Protein AF-A0A7W0YH89-F1 (afdb_monomer_lite)

Sequence (85 aa):
GRPHIVALSYFSLGDDATEASRAYLKDYYGFTGEFAETIADGAPRTPEAIREAVRKFEDIGADELVFDPTVAELTQVDRLAEAVS

Radius of gyration: 13.51 Å; chains: 1; bounding box: 31×32×32 Å

pLDDT: mean 97.32, std 2.03, range [85.31, 98.75]

Structure (mmCIF, N/CA/C/O backbone):
data_AF-A0A7W0YH89-F1
#
_entry.id   AF-A0A7W0YH89-F1
#
loop_
_atom_site.group_PDB
_atom_site.id
_atom_site.type_symbol
_atom_site.label_atom_id
_atom_site.label_alt_id
_atom_site.label_comp_id
_atom_site.label_asym_id
_atom_site.label_entity_id
_atom_site.label_seq_id
_atom_site.pdbx_PDB_ins_code
_atom_site.Cartn_x
_atom_site.Cartn_y
_atom_site.Cartn_z
_atom_site.occupancy
_atom_site.B_iso_or_equiv
_atom_site.auth_seq_id
_atom_site.auth_comp_id
_atom_site.auth_asym_id
_atom_site.auth_atom_id
_atom_site.pdbx_PDB_model_num
ATOM 1 N N . GLY A 1 1 ? -22.623 7.113 20.296 1.00 85.31 1 GLY A N 1
ATOM 2 C CA . GLY A 1 1 ? -21.971 6.257 19.289 1.00 85.31 1 GLY A CA 1
ATOM 3 C C . GLY A 1 1 ? -20.475 6.418 19.420 1.00 85.31 1 GLY A C 1
ATOM 4 O O . GLY A 1 1 ? -20.048 7.501 19.800 1.00 85.31 1 GLY A O 1
ATOM 5 N N . ARG A 1 2 ? -19.700 5.363 19.168 1.00 90.81 2 ARG A N 1
ATOM 6 C CA . ARG A 1 2 ? -18.245 5.469 18.992 1.00 90.81 2 ARG A CA 1
ATOM 7 C C . ARG A 1 2 ? -17.978 5.675 17.490 1.00 90.81 2 ARG A C 1
ATOM 9 O O . ARG A 1 2 ? -18.671 5.018 16.714 1.00 90.81 2 ARG A O 1
ATOM 16 N N . PRO A 1 3 ? -17.088 6.596 17.074 1.00 94.00 3 PRO A N 1
ATOM 17 C CA . PRO A 1 3 ? -16.692 6.695 15.669 1.00 94.00 3 PRO A CA 1
ATOM 18 C C . PRO A 1 3 ? -16.061 5.377 15.206 1.00 94.00 3 PRO A C 1
ATOM 20 O O . PRO A 1 3 ? -15.421 4.708 16.010 1.00 94.00 3 PRO A O 1
ATOM 23 N N . HIS A 1 4 ? -16.273 5.026 13.938 1.00 96.44 4 HIS A N 1
ATOM 24 C CA . HIS A 1 4 ? -15.629 3.892 13.282 1.00 96.44 4 HIS A CA 1
ATOM 25 C C . HIS A 1 4 ? -14.605 4.439 12.285 1.00 96.44 4 HIS A C 1
ATOM 27 O O . HIS A 1 4 ? -14.981 5.168 11.361 1.00 96.44 4 HIS A O 1
ATOM 33 N N . ILE A 1 5 ? -13.325 4.177 12.530 1.00 97.44 5 ILE A N 1
ATOM 34 C CA . ILE A 1 5 ? -12.194 4.739 11.793 1.00 97.44 5 ILE A CA 1
ATOM 35 C C . ILE A 1 5 ? -11.679 3.692 10.809 1.00 97.44 5 ILE A C 1
ATOM 37 O O . ILE A 1 5 ? -11.115 2.680 11.213 1.00 97.44 5 ILE A O 1
ATOM 41 N N . VAL A 1 6 ? -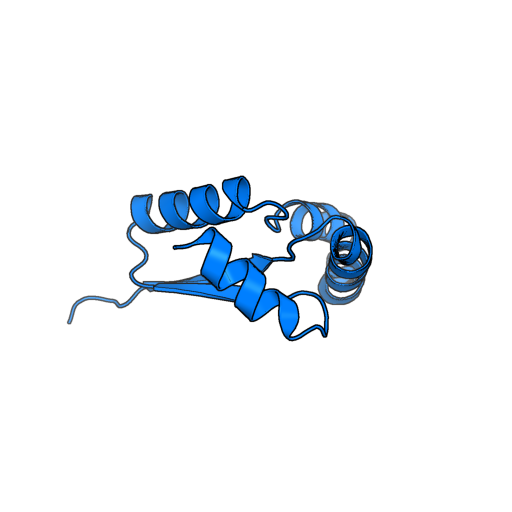11.833 3.976 9.516 1.00 98.00 6 VAL A N 1
ATOM 42 C CA . VAL A 1 6 ? -11.347 3.126 8.424 1.00 98.00 6 VAL A CA 1
ATOM 43 C C . VAL A 1 6 ? -10.188 3.827 7.724 1.00 98.00 6 VAL A C 1
ATOM 45 O O . VAL A 1 6 ? -10.299 5.000 7.355 1.00 98.00 6 VAL A O 1
ATOM 48 N N . ALA A 1 7 ? -9.083 3.113 7.537 1.00 97.94 7 ALA A N 1
ATOM 49 C CA . ALA A 1 7 ? -7.918 3.566 6.787 1.00 97.94 7 ALA A CA 1
ATOM 50 C C . ALA A 1 7 ? -7.768 2.789 5.473 1.00 97.94 7 ALA A C 1
ATOM 52 O O . ALA A 1 7 ? -8.253 1.667 5.344 1.00 97.94 7 ALA A O 1
ATOM 53 N N . LEU A 1 8 ? -7.063 3.380 4.506 1.00 98.00 8 LEU A N 1
ATOM 54 C CA . LEU A 1 8 ? -6.705 2.736 3.244 1.00 98.00 8 LEU A CA 1
ATOM 55 C C . LEU A 1 8 ? -5.195 2.818 3.025 1.00 98.00 8 LEU A C 1
ATOM 57 O O . LEU A 1 8 ? -4.587 3.870 3.237 1.00 98.00 8 LEU A O 1
ATOM 61 N N . SER A 1 9 ? -4.605 1.718 2.567 1.00 98.19 9 SER A N 1
ATOM 62 C CA . SER A 1 9 ? -3.210 1.642 2.142 1.00 98.19 9 SER A CA 1
ATOM 63 C C . SER A 1 9 ? -3.117 0.990 0.765 1.00 98.19 9 SER A C 1
ATOM 65 O O . SER A 1 9 ? -3.658 -0.090 0.539 1.00 98.19 9 SER A O 1
ATOM 67 N N . TYR A 1 10 ? -2.415 1.642 -0.159 1.00 98.50 10 TYR A N 1
ATOM 68 C CA . TYR A 1 10 ? -2.048 1.026 -1.431 1.00 98.50 10 TYR A CA 1
ATOM 69 C C . TYR A 1 10 ? -0.990 -0.046 -1.226 1.00 98.50 10 TYR A C 1
ATOM 71 O O . TYR A 1 10 ? -0.085 0.147 -0.420 1.00 98.50 10 TYR A O 1
ATOM 79 N N . PHE A 1 11 ? -1.030 -1.124 -2.002 1.00 98.75 11 PHE A N 1
ATOM 80 C CA . PHE A 1 11 ? 0.026 -2.132 -1.946 1.00 98.75 11 PHE A CA 1
ATOM 81 C C . PHE A 1 11 ? 0.284 -2.820 -3.287 1.00 98.75 11 PHE A C 1
ATOM 83 O O . PHE A 1 11 ? -0.488 -2.724 -4.245 1.00 98.75 11 PHE A O 1
ATOM 90 N N . SER A 1 12 ? 1.402 -3.526 -3.335 1.00 98.62 12 SER A N 1
ATOM 91 C CA . SER A 1 12 ? 1.644 -4.661 -4.225 1.00 98.62 12 SER A CA 1
ATOM 92 C C . SER A 1 12 ? 2.570 -5.633 -3.498 1.00 98.62 12 SER A C 1
ATOM 94 O O . SER A 1 12 ? 3.226 -5.259 -2.537 1.00 98.62 12 SER A O 1
ATOM 96 N N . LEU A 1 13 ? 2.617 -6.893 -3.895 1.00 98.44 13 LEU A N 1
ATOM 97 C CA . LEU A 1 13 ? 3.515 -7.896 -3.337 1.00 98.44 13 LEU A CA 1
ATOM 98 C C . LEU A 1 13 ? 4.191 -8.633 -4.478 1.00 98.44 13 LEU A C 1
ATOM 100 O O . LEU A 1 13 ? 3.522 -9.011 -5.441 1.00 98.44 13 LEU A O 1
ATOM 104 N N . GLY A 1 14 ? 5.491 -8.875 -4.318 1.00 96.19 14 GLY A N 1
ATOM 105 C CA . GLY A 1 14 ? 6.351 -9.525 -5.302 1.00 96.19 14 GLY A CA 1
ATOM 106 C C . GLY A 1 14 ? 7.161 -8.533 -6.139 1.00 96.19 14 GLY A C 1
ATOM 107 O O . GLY A 1 14 ? 6.688 -7.456 -6.516 1.00 96.19 14 GLY A O 1
ATOM 108 N N . ASP A 1 15 ? 8.406 -8.912 -6.432 1.00 94.69 15 ASP A N 1
ATOM 109 C CA . ASP A 1 15 ? 9.325 -8.110 -7.250 1.00 94.69 15 ASP A CA 1
ATOM 110 C C . ASP A 1 15 ? 8.785 -7.912 -8.678 1.00 94.69 15 ASP A C 1
ATOM 112 O O . ASP A 1 15 ? 9.021 -6.879 -9.301 1.00 94.69 15 ASP A O 1
ATOM 116 N N . ASP A 1 16 ? 7.996 -8.875 -9.165 1.00 96.25 16 ASP A N 1
ATOM 117 C CA . ASP A 1 16 ? 7.294 -8.850 -10.450 1.00 96.25 16 ASP A CA 1
ATOM 118 C C . ASP A 1 16 ? 6.243 -7.731 -10.549 1.00 96.25 16 ASP A C 1
ATOM 120 O O . ASP A 1 16 ? 6.030 -7.185 -11.631 1.00 96.25 16 ASP A O 1
ATOM 124 N N . ALA A 1 17 ? 5.628 -7.345 -9.428 1.00 97.25 17 ALA A N 1
ATOM 125 C CA . ALA A 1 17 ? 4.565 -6.339 -9.384 1.00 97.25 17 ALA A CA 1
ATOM 126 C C . ALA A 1 17 ? 5.061 -4.922 -9.038 1.00 97.25 17 ALA A C 1
ATOM 128 O O . ALA A 1 17 ? 4.350 -3.938 -9.267 1.00 97.25 17 ALA A O 1
ATOM 129 N N . THR A 1 18 ? 6.273 -4.795 -8.487 1.00 96.62 18 THR A N 1
ATOM 130 C CA . THR A 1 18 ? 6.763 -3.545 -7.882 1.00 96.62 18 THR A CA 1
ATOM 131 C C . THR A 1 18 ? 6.810 -2.382 -8.871 1.00 96.62 18 THR A C 1
ATOM 133 O O . THR A 1 18 ? 6.272 -1.311 -8.582 1.00 96.62 18 THR A O 1
ATOM 136 N N . GLU A 1 19 ? 7.408 -2.574 -10.046 1.00 97.75 19 GLU A N 1
ATOM 137 C CA . GLU A 1 19 ? 7.553 -1.490 -11.025 1.00 97.75 19 GLU A CA 1
ATOM 138 C C . GLU A 1 19 ? 6.203 -1.055 -11.605 1.00 97.75 19 GLU A C 1
ATOM 140 O O . GLU A 1 19 ? 5.934 0.143 -11.710 1.00 97.75 19 GLU A O 1
ATOM 145 N N . ALA A 1 20 ? 5.313 -2.008 -11.905 1.00 98.19 20 ALA A N 1
ATOM 146 C CA . ALA A 1 20 ? 3.968 -1.712 -12.398 1.00 98.19 20 ALA A CA 1
ATOM 147 C C . ALA A 1 20 ? 3.139 -0.939 -11.357 1.00 98.19 20 ALA A C 1
ATOM 149 O O . ALA A 1 20 ? 2.510 0.066 -11.686 1.00 98.19 20 ALA A O 1
ATOM 150 N N . SER A 1 21 ? 3.214 -1.351 -10.089 1.00 98.50 21 SER A N 1
ATOM 151 C CA . SER A 1 21 ? 2.599 -0.661 -8.950 1.00 98.50 21 SER A CA 1
ATOM 152 C C . SER A 1 21 ? 3.079 0.785 -8.814 1.00 98.50 21 SER A C 1
ATOM 154 O O . SER A 1 21 ? 2.277 1.710 -8.663 1.00 98.50 21 SER A O 1
ATOM 156 N N . ARG A 1 22 ? 4.400 0.999 -8.879 1.00 98.38 22 ARG A N 1
ATOM 157 C CA . ARG A 1 22 ? 4.999 2.339 -8.807 1.00 98.38 22 ARG A CA 1
ATOM 158 C C . ARG A 1 22 ? 4.545 3.207 -9.971 1.00 98.38 22 ARG A C 1
ATOM 160 O O . ARG A 1 22 ? 4.160 4.351 -9.746 1.00 98.38 22 ARG A O 1
ATOM 167 N N . ALA A 1 23 ? 4.582 2.672 -11.189 1.00 98.31 23 ALA A N 1
ATOM 168 C CA . ALA A 1 23 ? 4.150 3.386 -12.384 1.00 98.31 23 ALA A CA 1
ATOM 169 C C . ALA A 1 23 ? 2.678 3.810 -12.283 1.00 98.31 23 ALA A C 1
ATOM 171 O O . ALA A 1 23 ? 2.370 4.968 -12.550 1.00 98.31 23 ALA A O 1
ATOM 172 N N . TYR A 1 24 ? 1.801 2.916 -11.814 1.00 98.50 24 TYR A N 1
ATOM 173 C CA . 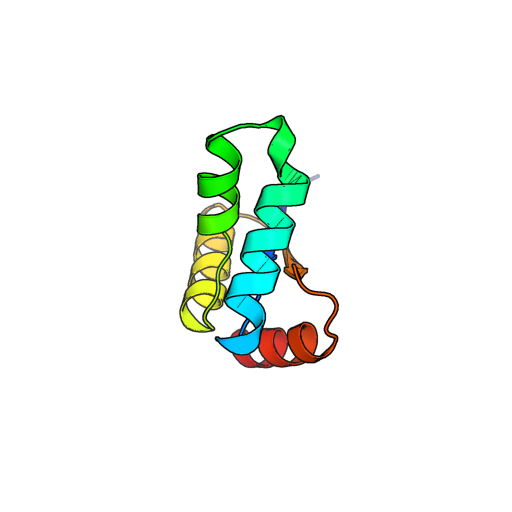TYR A 1 24 ? 0.390 3.226 -11.588 1.00 98.50 24 TYR A CA 1
ATOM 174 C C . TYR A 1 24 ? 0.199 4.382 -10.600 1.00 98.50 24 TYR A C 1
ATOM 176 O O . TYR A 1 24 ? -0.495 5.343 -10.916 1.00 98.50 24 TYR A O 1
ATOM 184 N N . LEU A 1 25 ? 0.837 4.335 -9.424 1.00 98.50 25 LEU A N 1
ATOM 185 C CA . LEU A 1 25 ? 0.679 5.395 -8.422 1.00 98.50 25 LEU A CA 1
ATOM 186 C C . LEU A 1 25 ? 1.223 6.742 -8.909 1.00 98.50 25 LEU A C 1
ATOM 188 O O . LEU A 1 25 ? 0.612 7.773 -8.638 1.00 98.50 25 LEU A O 1
ATOM 192 N N . LYS A 1 26 ? 2.336 6.741 -9.650 1.00 98.56 26 LYS A N 1
ATOM 193 C CA . LYS A 1 26 ? 2.906 7.963 -10.236 1.00 98.56 26 LYS A CA 1
ATOM 194 C C . LYS A 1 26 ? 2.012 8.568 -11.311 1.00 98.56 26 LYS A C 1
ATOM 196 O O . LYS A 1 26 ? 1.904 9.787 -11.377 1.00 98.56 26 LYS A O 1
ATOM 201 N N . ASP A 1 27 ? 1.381 7.734 -12.133 1.00 98.31 27 ASP A N 1
ATOM 202 C CA . ASP A 1 27 ? 0.421 8.180 -13.143 1.00 98.31 27 ASP A CA 1
ATOM 203 C C . ASP A 1 27 ? -0.847 8.731 -12.475 1.00 98.31 27 ASP A C 1
ATOM 205 O O . ASP A 1 27 ? -1.205 9.895 -12.664 1.00 98.31 27 ASP A O 1
ATOM 209 N N . TYR A 1 28 ? -1.453 7.942 -11.583 1.00 98.25 28 TYR A N 1
ATOM 210 C CA . TYR A 1 28 ? -2.683 8.296 -10.877 1.00 98.25 28 TYR A CA 1
ATOM 211 C C . TYR A 1 28 ? -2.541 9.576 -10.039 1.00 98.25 28 TYR A C 1
ATOM 213 O O . TYR A 1 28 ? -3.422 10.438 -10.059 1.00 98.25 28 TYR A O 1
ATOM 221 N N . TYR A 1 29 ? -1.411 9.744 -9.344 1.00 98.38 29 TYR A N 1
ATOM 222 C CA . TYR A 1 29 ? -1.110 10.941 -8.554 1.00 98.38 29 TYR A CA 1
ATOM 223 C C . TYR A 1 29 ? -0.277 11.990 -9.292 1.00 98.38 29 TYR A C 1
ATOM 225 O O . TYR A 1 29 ? 0.144 12.967 -8.668 1.00 98.38 29 TYR A O 1
ATOM 233 N N . GLY A 1 30 ? -0.067 11.863 -10.604 1.00 98.25 30 GLY A N 1
ATOM 234 C CA . GLY A 1 30 ? 0.803 12.760 -11.375 1.00 98.25 30 GLY A CA 1
ATOM 235 C C . GLY A 1 30 ? 0.421 14.243 -11.279 1.00 98.25 30 GLY A C 1
ATOM 236 O O . GLY A 1 30 ? 1.280 15.121 -11.352 1.00 98.25 30 GLY A O 1
ATOM 237 N N . PHE A 1 31 ? -0.852 14.540 -10.999 1.00 97.88 31 PHE A N 1
ATOM 238 C CA . PHE A 1 31 ? -1.344 15.898 -10.739 1.00 97.88 31 PHE A CA 1
ATOM 239 C C . PHE A 1 31 ? -0.708 16.569 -9.503 1.00 97.88 31 PHE A C 1
ATOM 241 O O . PHE A 1 31 ? -0.809 17.785 -9.350 1.00 97.88 31 PHE A O 1
ATOM 248 N N . THR A 1 32 ? -0.061 15.798 -8.625 1.00 97.88 32 THR A N 1
ATOM 249 C CA . THR A 1 32 ? 0.622 16.288 -7.415 1.00 97.88 32 THR A CA 1
ATOM 250 C C . THR A 1 32 ? 2.095 16.651 -7.646 1.00 97.88 32 THR A C 1
ATOM 252 O O . THR A 1 32 ? 2.760 17.132 -6.727 1.00 97.88 32 THR A O 1
ATOM 255 N N . GLY A 1 33 ? 2.613 16.461 -8.865 1.00 96.19 33 GLY A N 1
ATOM 256 C CA . GLY A 1 33 ? 4.011 16.733 -9.199 1.00 96.19 33 GLY A CA 1
ATOM 257 C C . GLY A 1 33 ? 4.965 15.804 -8.447 1.00 96.19 33 GLY A C 1
ATOM 258 O O . GLY A 1 33 ? 4.734 14.601 -8.370 1.00 96.19 33 GLY A O 1
ATOM 259 N N . GLU A 1 34 ? 6.032 16.358 -7.866 1.00 94.56 34 GLU A N 1
ATOM 260 C CA . GLU A 1 34 ? 7.064 15.580 -7.157 1.00 94.56 34 GLU A CA 1
ATOM 261 C C . GLU A 1 34 ? 6.511 14.759 -5.979 1.00 94.56 34 GLU A C 1
ATOM 263 O O . GLU A 1 34 ? 7.090 13.741 -5.608 1.00 94.56 34 GLU A O 1
ATOM 268 N N . PHE A 1 35 ? 5.362 15.146 -5.413 1.00 96.75 35 PHE A N 1
ATOM 269 C CA . PHE A 1 35 ? 4.747 14.412 -4.307 1.00 96.75 35 PHE A CA 1
ATOM 270 C C . PHE A 1 35 ? 4.221 13.023 -4.712 1.00 96.75 35 PHE A C 1
ATOM 272 O O . PHE A 1 35 ? 4.088 12.147 -3.856 1.00 96.75 35 PHE A O 1
ATOM 279 N N . ALA A 1 36 ? 3.997 12.781 -6.007 1.00 98.12 36 ALA A N 1
ATOM 280 C CA . ALA A 1 36 ? 3.608 11.471 -6.522 1.00 98.12 36 ALA A CA 1
ATOM 281 C C . ALA A 1 36 ? 4.666 10.394 -6.221 1.00 98.12 36 ALA A C 1
ATOM 283 O O . ALA A 1 36 ? 4.313 9.243 -5.967 1.00 98.12 36 ALA A O 1
ATOM 284 N N . GLU A 1 37 ? 5.952 10.766 -6.183 1.00 97.62 37 GLU A N 1
ATOM 285 C CA . GLU A 1 37 ? 7.045 9.861 -5.802 1.00 97.62 37 GLU A CA 1
ATOM 286 C C . GLU A 1 37 ? 6.909 9.416 -4.345 1.00 97.62 37 GLU A C 1
ATOM 288 O O . GLU A 1 37 ? 6.934 8.221 -4.067 1.00 97.62 37 GLU A O 1
ATOM 293 N N . THR A 1 38 ? 6.649 10.355 -3.429 1.00 97.50 38 THR A N 1
ATOM 294 C CA . THR A 1 38 ? 6.418 10.057 -2.007 1.00 97.50 38 THR A CA 1
ATOM 295 C C . THR A 1 38 ? 5.235 9.111 -1.812 1.00 97.50 38 THR A C 1
ATOM 297 O O . THR A 1 38 ? 5.303 8.192 -0.996 1.00 97.50 38 THR A O 1
ATOM 300 N N . ILE A 1 39 ? 4.149 9.307 -2.566 1.00 97.38 39 ILE A N 1
ATOM 301 C CA . ILE A 1 39 ? 2.985 8.414 -2.505 1.00 97.38 39 ILE A CA 1
ATOM 302 C C . ILE A 1 39 ? 3.349 7.023 -3.035 1.00 97.38 39 ILE A C 1
ATOM 304 O O . ILE A 1 39 ? 3.045 6.020 -2.388 1.00 97.38 39 ILE A O 1
ATOM 308 N N . ALA A 1 40 ? 4.028 6.953 -4.184 1.00 97.75 40 ALA A N 1
ATOM 309 C CA . ALA A 1 40 ? 4.468 5.691 -4.766 1.00 97.75 40 ALA A CA 1
ATOM 310 C C . ALA A 1 40 ? 5.416 4.927 -3.827 1.00 97.75 40 ALA A C 1
ATOM 312 O O . ALA A 1 40 ? 5.279 3.709 -3.681 1.00 97.75 40 ALA A O 1
ATOM 313 N N . ASP A 1 41 ? 6.334 5.623 -3.157 1.00 96.44 41 ASP A N 1
ATOM 314 C CA . ASP A 1 41 ? 7.266 5.070 -2.168 1.00 96.44 41 ASP A CA 1
ATOM 315 C C . ASP A 1 41 ? 6.576 4.580 -0.895 1.00 96.44 41 ASP A C 1
ATOM 317 O O . ASP A 1 41 ? 7.013 3.589 -0.312 1.00 96.44 41 ASP A O 1
ATOM 321 N N . GLY A 1 42 ? 5.482 5.224 -0.485 1.00 96.56 42 GLY A N 1
ATOM 322 C CA . GLY A 1 42 ? 4.750 4.884 0.735 1.00 96.56 42 GLY A CA 1
ATOM 323 C C . GLY A 1 42 ? 3.989 3.555 0.691 1.00 96.56 42 GLY A C 1
ATOM 324 O O . GLY A 1 42 ? 3.607 3.046 1.744 1.00 96.56 42 GLY A O 1
ATOM 325 N N . ALA A 1 43 ? 3.763 2.982 -0.494 1.00 98.25 43 ALA A N 1
ATOM 326 C CA . ALA A 1 43 ? 3.057 1.710 -0.628 1.00 98.25 43 ALA A CA 1
ATOM 327 C C . ALA A 1 43 ? 3.928 0.520 -0.151 1.00 98.25 43 ALA A C 1
ATOM 329 O O . ALA A 1 43 ? 5.023 0.324 -0.698 1.00 98.25 43 ALA A O 1
ATOM 330 N N . PRO A 1 44 ? 3.481 -0.305 0.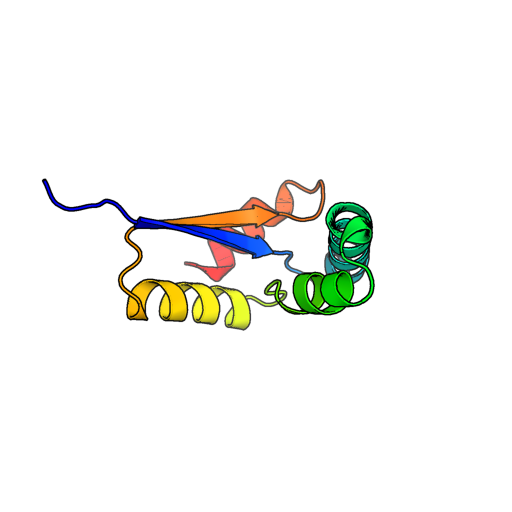822 1.00 98.31 44 PRO A N 1
ATOM 331 C CA . PRO A 1 44 ? 4.162 -1.543 1.202 1.00 98.31 44 PRO A CA 1
ATOM 332 C C . PRO A 1 44 ? 4.304 -2.514 0.023 1.00 98.31 44 PRO A C 1
ATOM 334 O O . PRO A 1 44 ? 3.377 -2.689 -0.769 1.00 98.31 44 PRO A O 1
ATOM 337 N N . ARG A 1 45 ? 5.486 -3.144 -0.065 1.00 97.81 45 ARG A N 1
ATOM 338 C CA . ARG A 1 45 ? 5.878 -4.057 -1.159 1.00 97.81 45 ARG A CA 1
ATOM 339 C C . ARG A 1 45 ? 6.367 -5.437 -0.730 1.00 97.81 45 ARG A C 1
ATOM 341 O O . ARG A 1 45 ? 6.658 -6.289 -1.564 1.00 97.81 45 ARG A O 1
ATOM 348 N N . THR A 1 46 ? 6.446 -5.665 0.576 1.00 97.94 46 THR A N 1
ATOM 349 C CA . THR A 1 46 ? 6.881 -6.934 1.165 1.00 97.94 46 THR A CA 1
ATOM 350 C C . THR A 1 46 ? 5.892 -7.387 2.236 1.00 97.94 46 THR A C 1
ATOM 352 O O . THR A 1 46 ? 5.205 -6.541 2.823 1.00 97.94 46 THR A O 1
ATOM 355 N N . PRO A 1 47 ? 5.823 -8.695 2.548 1.00 98.19 47 PRO A N 1
ATOM 356 C CA . PRO A 1 47 ? 4.985 -9.189 3.640 1.00 98.19 47 PRO A CA 1
ATOM 357 C C . PRO A 1 47 ? 5.297 -8.509 4.979 1.00 98.19 47 PRO A C 1
ATOM 359 O O . PRO A 1 47 ? 4.400 -8.192 5.757 1.00 98.19 47 PRO A O 1
ATOM 362 N N . GLU A 1 48 ? 6.570 -8.221 5.247 1.00 98.38 48 GLU A N 1
ATOM 363 C CA . GLU A 1 48 ? 7.011 -7.528 6.459 1.00 98.38 48 GLU A CA 1
ATOM 364 C C . GLU A 1 48 ? 6.456 -6.102 6.517 1.00 98.38 48 GLU A C 1
ATOM 366 O O . GLU A 1 48 ? 5.949 -5.693 7.564 1.00 98.38 48 GLU A O 1
ATOM 371 N N . ALA A 1 49 ? 6.489 -5.375 5.395 1.00 98.38 49 ALA A N 1
ATOM 372 C CA . ALA A 1 49 ? 5.954 -4.020 5.296 1.00 98.38 49 ALA A CA 1
ATOM 373 C C . ALA A 1 49 ? 4.421 -3.989 5.429 1.00 98.38 49 ALA A C 1
ATOM 375 O O . ALA A 1 49 ? 3.886 -3.077 6.056 1.00 98.38 49 ALA A O 1
ATOM 376 N N . ILE A 1 50 ? 3.713 -5.001 4.911 1.00 98.56 50 ILE A N 1
ATOM 377 C CA . ILE A 1 50 ? 2.265 -5.169 5.126 1.00 98.56 50 ILE A CA 1
ATOM 378 C C . ILE A 1 50 ? 1.959 -5.325 6.618 1.00 98.56 50 ILE A C 1
ATOM 380 O O . ILE A 1 50 ? 1.151 -4.575 7.165 1.00 98.56 50 ILE A O 1
ATOM 384 N N . ARG A 1 51 ? 2.641 -6.250 7.306 1.00 98.44 51 ARG A N 1
ATOM 385 C CA . ARG A 1 51 ? 2.440 -6.472 8.751 1.00 98.44 51 ARG A CA 1
ATOM 386 C C . ARG A 1 51 ? 2.792 -5.233 9.570 1.00 98.44 51 ARG A C 1
ATOM 388 O O . ARG A 1 51 ? 2.166 -4.966 10.591 1.00 98.44 51 ARG A O 1
ATOM 395 N N . GLU A 1 52 ? 3.805 -4.482 9.151 1.00 98.31 52 GLU A N 1
ATOM 396 C CA . GLU A 1 52 ? 4.151 -3.210 9.779 1.00 98.31 52 GLU A CA 1
ATOM 397 C C . GLU A 1 52 ? 3.072 -2.145 9.569 1.00 98.31 52 GLU A C 1
ATOM 399 O O . GLU A 1 52 ? 2.738 -1.445 10.523 1.00 98.31 52 GLU A O 1
ATOM 404 N N . ALA A 1 53 ? 2.498 -2.044 8.368 1.00 98.12 53 ALA A N 1
ATOM 405 C CA . ALA A 1 53 ? 1.384 -1.143 8.098 1.00 98.12 53 ALA A CA 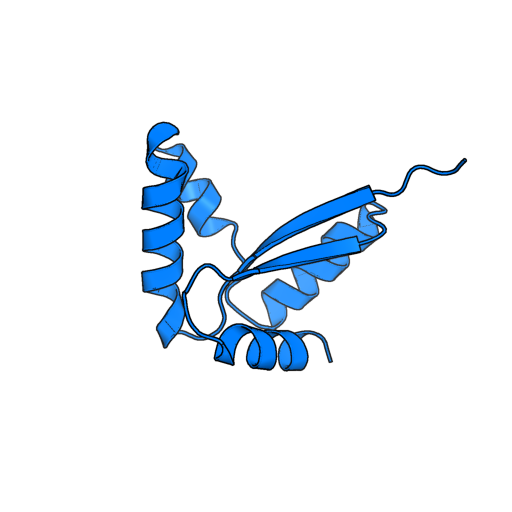1
ATOM 406 C C . ALA A 1 53 ? 0.175 -1.479 8.984 1.00 98.12 53 ALA A C 1
ATOM 408 O O . ALA A 1 53 ? -0.346 -0.581 9.640 1.00 98.12 53 ALA A O 1
ATOM 409 N N . VAL A 1 54 ? -0.204 -2.761 9.087 1.00 98.12 54 VAL A N 1
ATOM 410 C CA . VAL A 1 54 ? -1.284 -3.219 9.984 1.00 98.12 54 VAL A CA 1
ATOM 411 C C . VAL A 1 54 ? -1.046 -2.739 11.417 1.00 98.12 54 VAL A C 1
ATOM 413 O O . VAL A 1 54 ? -1.897 -2.043 11.966 1.00 98.12 54 VAL A O 1
ATOM 416 N N . ARG A 1 55 ? 0.137 -3.017 11.988 1.00 98.06 55 ARG A N 1
ATOM 417 C CA . ARG A 1 55 ? 0.479 -2.575 13.353 1.00 98.06 55 ARG A CA 1
ATOM 418 C C . ARG A 1 55 ? 0.404 -1.058 13.512 1.00 98.06 55 ARG A C 1
ATOM 420 O O . ARG A 1 55 ? -0.166 -0.576 14.477 1.00 98.06 55 ARG A O 1
ATOM 427 N N . LYS A 1 56 ? 0.941 -0.293 12.557 1.00 98.00 56 LYS A N 1
ATOM 428 C CA . LYS A 1 56 ? 0.925 1.178 12.611 1.00 98.00 56 LYS A CA 1
ATOM 429 C C . LYS A 1 56 ? -0.493 1.748 12.631 1.00 98.00 56 LYS A C 1
ATOM 431 O O . LYS A 1 56 ? -0.735 2.725 13.333 1.00 98.00 56 LYS A O 1
ATOM 436 N N . PHE A 1 57 ? -1.410 1.172 11.855 1.00 97.75 57 PHE A N 1
ATOM 437 C CA . PHE A 1 57 ? -2.805 1.612 11.840 1.00 97.75 57 PHE A CA 1
ATOM 438 C C . PHE A 1 57 ? -3.562 1.176 13.102 1.00 97.75 57 PHE A C 1
ATOM 440 O O . PHE A 1 57 ? -4.353 1.957 13.633 1.00 97.75 57 PHE A O 1
ATOM 447 N N . GLU A 1 58 ? -3.267 -0.011 13.630 1.00 97.12 58 GLU A N 1
ATOM 448 C CA . GLU A 1 58 ? -3.780 -0.466 14.927 1.00 97.12 58 GLU A CA 1
ATOM 449 C C . GLU A 1 58 ? -3.309 0.448 16.076 1.00 97.12 58 GLU A C 1
ATOM 451 O O . GLU A 1 58 ? -4.126 0.898 16.881 1.00 97.12 58 GLU A O 1
ATOM 456 N N . ASP A 1 59 ? -2.025 0.819 16.102 1.00 98.00 59 ASP A N 1
ATOM 457 C CA . ASP A 1 59 ? -1.416 1.675 17.132 1.00 98.00 59 ASP A CA 1
ATOM 458 C C . ASP A 1 59 ? -2.046 3.080 17.204 1.00 98.00 59 ASP A C 1
ATOM 460 O O . ASP A 1 59 ? -2.073 3.699 18.272 1.00 98.00 59 ASP A O 1
ATOM 464 N N . ILE A 1 60 ? -2.572 3.596 16.086 1.00 96.81 60 ILE A N 1
ATOM 465 C CA . ILE A 1 60 ? -3.289 4.885 16.045 1.00 96.81 60 ILE A CA 1
ATOM 466 C C . ILE A 1 60 ? -4.801 4.745 16.278 1.00 96.81 60 ILE A C 1
ATOM 468 O O . ILE A 1 60 ? -5.521 5.746 16.242 1.00 96.81 60 ILE A O 1
ATOM 472 N N . GLY A 1 61 ? -5.285 3.528 16.539 1.00 96.75 61 GLY A N 1
ATOM 473 C CA . GLY A 1 61 ? -6.678 3.240 16.865 1.00 96.75 61 GLY A CA 1
ATOM 474 C C . GLY A 1 61 ? -7.617 3.171 15.661 1.00 96.75 61 GLY A C 1
ATOM 475 O O . GLY A 1 61 ? -8.798 3.482 15.819 1.00 96.75 61 GLY A O 1
ATOM 476 N N . ALA A 1 62 ? -7.122 2.805 14.472 1.00 98.00 62 ALA A N 1
ATOM 477 C CA . ALA A 1 62 ? -8.000 2.461 13.355 1.00 98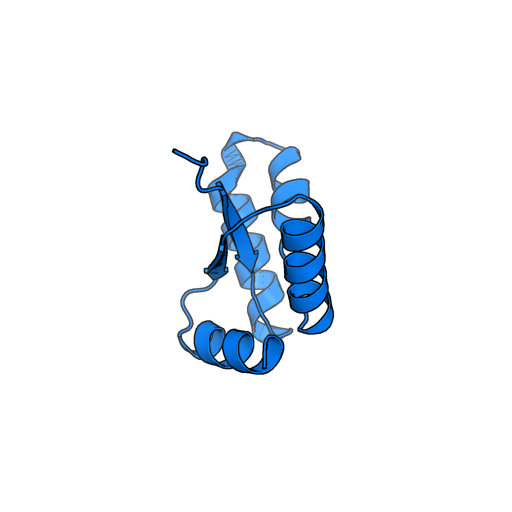.00 62 ALA A CA 1
ATOM 478 C C . ALA A 1 62 ? -8.771 1.166 13.666 1.00 98.00 62 ALA A C 1
ATOM 480 O O . ALA A 1 62 ? -8.206 0.212 14.196 1.00 98.00 62 ALA A O 1
ATOM 481 N N . ASP A 1 63 ? -10.058 1.131 13.325 1.00 97.88 63 ASP A N 1
ATOM 482 C CA . ASP A 1 63 ? -10.903 -0.055 13.486 1.00 97.88 63 ASP A CA 1
ATOM 483 C C . ASP A 1 63 ? -10.784 -1.010 12.284 1.00 97.88 63 ASP A C 1
ATOM 485 O O . ASP A 1 63 ? -11.015 -2.209 12.422 1.00 97.88 63 ASP A O 1
ATOM 489 N N . GLU A 1 64 ? -10.440 -0.483 11.104 1.00 97.56 64 GLU A N 1
ATOM 490 C CA . GLU A 1 64 ? -10.280 -1.251 9.868 1.00 97.56 64 GLU A CA 1
ATOM 491 C C . GLU A 1 64 ? -9.175 -0.655 8.982 1.00 97.56 64 GLU A C 1
ATOM 493 O O . GLU A 1 64 ? -9.036 0.566 8.866 1.00 97.56 64 GLU A O 1
ATOM 498 N N . LEU A 1 65 ? -8.403 -1.529 8.329 1.00 98.12 65 LEU A N 1
ATOM 499 C CA . LEU A 1 65 ? -7.430 -1.171 7.300 1.00 98.12 65 LEU A CA 1
ATOM 500 C C . LEU A 1 65 ? -7.763 -1.905 6.000 1.00 98.12 65 LEU A C 1
ATOM 502 O O . LEU A 1 65 ? -7.682 -3.131 5.930 1.00 98.12 65 LEU A O 1
ATOM 506 N N . VAL A 1 66 ? -8.084 -1.140 4.962 1.00 98.25 66 VAL A N 1
ATOM 507 C CA . VAL A 1 66 ? -8.336 -1.641 3.611 1.00 98.25 66 VAL A CA 1
ATOM 508 C C . VAL A 1 66 ? -7.050 -1.568 2.796 1.00 98.25 66 VAL A C 1
ATOM 510 O O . VAL A 1 66 ? -6.438 -0.506 2.672 1.00 98.25 66 VAL A O 1
ATOM 513 N N . PHE A 1 67 ? -6.656 -2.692 2.208 1.00 98.38 67 PHE A N 1
ATOM 514 C CA . PHE A 1 67 ? -5.542 -2.752 1.269 1.00 98.38 67 PHE A CA 1
ATOM 515 C C . PHE A 1 67 ? -6.052 -2.703 -0.172 1.00 98.38 67 PHE A C 1
ATOM 517 O O . PHE A 1 67 ? -6.813 -3.574 -0.592 1.00 98.38 67 PHE A O 1
ATOM 524 N N . ASP A 1 68 ? -5.614 -1.693 -0.924 1.00 97.94 68 ASP A N 1
ATOM 525 C CA . ASP A 1 68 ? -5.993 -1.474 -2.324 1.00 97.94 68 ASP A CA 1
ATOM 526 C C . ASP A 1 68 ? -4.828 -1.857 -3.261 1.00 97.94 68 ASP A C 1
ATOM 528 O O . ASP A 1 68 ? -3.767 -1.213 -3.218 1.00 97.94 68 ASP A O 1
ATOM 532 N N . PRO A 1 69 ? -4.949 -2.934 -4.061 1.00 97.94 69 PRO A N 1
ATOM 533 C CA . PRO A 1 69 ? -3.871 -3.373 -4.933 1.00 97.94 69 PRO A CA 1
ATOM 534 C C . PRO A 1 69 ? -3.650 -2.382 -6.078 1.00 97.94 69 PRO A C 1
ATOM 536 O O . PRO A 1 69 ? -4.572 -1.882 -6.711 1.00 97.94 69 PRO A O 1
ATOM 539 N N . THR A 1 70 ? -2.384 -2.148 -6.398 1.00 98.44 70 THR A N 1
ATOM 540 C CA . THR A 1 70 ? -1.963 -1.174 -7.426 1.00 98.44 70 THR A CA 1
ATOM 541 C C . THR A 1 70 ? -1.581 -1.815 -8.757 1.00 98.44 70 THR A C 1
ATOM 543 O O . THR A 1 70 ? -0.997 -1.174 -9.627 1.00 98.44 70 THR A O 1
ATOM 546 N N . VAL A 1 71 ? -1.910 -3.096 -8.914 1.00 98.06 71 VAL A N 1
ATOM 547 C CA . VAL A 1 71 ? -1.766 -3.862 -10.152 1.00 98.06 71 VAL A CA 1
ATOM 548 C C . VAL A 1 71 ? -3.034 -4.676 -10.387 1.00 98.06 71 VAL A C 1
ATOM 550 O O . VAL A 1 71 ? -3.702 -5.099 -9.444 1.00 98.06 71 VAL A O 1
ATOM 553 N N . ALA A 1 72 ? -3.366 -4.917 -11.653 1.00 96.00 72 ALA A N 1
ATOM 554 C CA . ALA A 1 72 ? -4.577 -5.633 -12.056 1.00 96.00 72 ALA A CA 1
ATOM 555 C C . ALA A 1 72 ? -4.399 -7.165 -12.005 1.00 96.00 72 ALA A C 1
ATOM 557 O O . ALA A 1 72 ? -4.687 -7.867 -12.974 1.00 96.00 72 ALA A O 1
ATOM 558 N N . GLU A 1 73 ? -3.907 -7.688 -10.882 1.00 96.44 73 GLU A N 1
ATOM 559 C CA . GLU A 1 73 ? -3.609 -9.111 -10.698 1.00 96.44 73 GLU A CA 1
ATOM 560 C C . GLU A 1 73 ? -4.346 -9.675 -9.481 1.00 96.44 73 GLU A C 1
ATOM 562 O O . GLU A 1 73 ? -4.109 -9.262 -8.347 1.00 96.44 73 GLU A O 1
ATOM 567 N N . LEU A 1 74 ? -5.218 -10.667 -9.696 1.00 96.44 74 LEU A N 1
ATOM 568 C CA . LEU A 1 74 ? -5.983 -11.294 -8.607 1.00 96.44 74 LEU A CA 1
ATOM 569 C C . LEU A 1 74 ? -5.092 -12.013 -7.584 1.00 96.44 74 LEU A C 1
ATOM 571 O O . LEU A 1 74 ? -5.454 -12.099 -6.415 1.00 96.44 74 LEU A O 1
ATOM 575 N N . THR A 1 75 ? -3.905 -12.458 -8.001 1.00 97.38 75 THR A N 1
ATOM 576 C CA . THR A 1 75 ? -2.893 -13.080 -7.133 1.00 97.38 75 THR A CA 1
ATOM 577 C C . THR A 1 75 ? -2.457 -12.171 -5.984 1.00 97.38 75 THR A C 1
ATOM 579 O O . THR A 1 75 ? -1.982 -12.671 -4.968 1.00 97.38 75 THR A O 1
ATOM 582 N N . GLN A 1 76 ? -2.632 -10.850 -6.096 1.00 98.31 76 GLN A N 1
ATOM 583 C CA . GLN A 1 76 ? -2.332 -9.911 -5.014 1.00 98.31 76 GLN A CA 1
ATOM 584 C C . GLN A 1 76 ? -3.225 -10.128 -3.790 1.00 98.31 76 GLN A C 1
ATOM 586 O O . GLN A 1 76 ? -2.763 -9.935 -2.670 1.00 98.31 76 GLN A O 1
ATOM 591 N N . VAL A 1 77 ? -4.473 -10.568 -3.985 1.00 97.81 77 VAL A N 1
ATOM 592 C CA . VAL A 1 77 ? -5.393 -10.888 -2.882 1.00 97.81 77 VAL A CA 1
ATOM 593 C C . VAL A 1 77 ? -4.882 -12.100 -2.105 1.00 97.81 77 VAL A C 1
ATOM 595 O O . VAL A 1 77 ? -4.818 -12.057 -0.879 1.00 97.81 77 VAL A O 1
ATOM 598 N N . ASP A 1 78 ? -4.447 -13.146 -2.812 1.00 97.94 78 ASP A N 1
ATOM 599 C CA . ASP A 1 78 ? -3.891 -14.353 -2.192 1.00 97.94 78 ASP A CA 1
ATOM 600 C C . ASP A 1 78 ? -2.562 -14.056 -1.480 1.00 97.94 78 ASP A C 1
ATOM 602 O O . ASP A 1 78 ? -2.374 -14.438 -0.325 1.00 97.94 78 ASP A O 1
ATOM 606 N N . ARG A 1 79 ? -1.661 -13.306 -2.133 1.00 98.12 79 ARG A N 1
ATOM 607 C CA . ARG A 1 79 ? -0.381 -12.868 -1.545 1.00 98.12 79 ARG A CA 1
ATOM 608 C C . ARG A 1 79 ? -0.605 -12.017 -0.291 1.00 98.12 79 ARG A C 1
ATOM 610 O O . ARG A 1 79 ? 0.123 -12.164 0.689 1.00 98.12 79 ARG A O 1
ATOM 617 N N . LEU A 1 80 ? -1.611 -11.136 -0.302 1.00 98.44 80 LEU A N 1
ATOM 618 C CA . LEU A 1 80 ? -1.977 -10.339 0.867 1.00 98.44 80 LEU A CA 1
ATOM 619 C C . LEU A 1 80 ? -2.490 -11.230 1.998 1.00 98.44 80 LEU A C 1
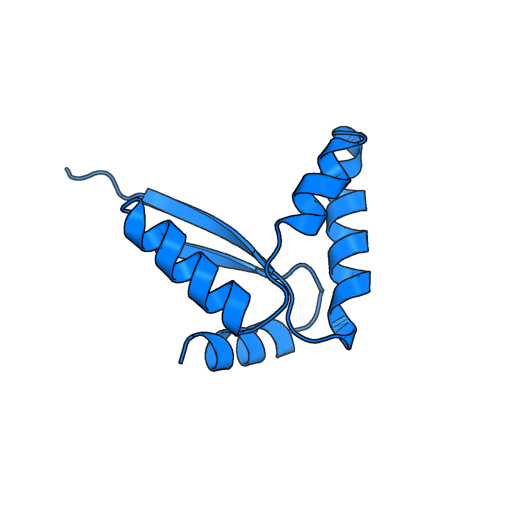ATOM 621 O O . LEU A 1 80 ? -2.035 -11.073 3.128 1.00 98.44 80 LEU A O 1
ATOM 625 N N . ALA A 1 81 ? -3.394 -12.166 1.698 1.00 98.06 81 ALA A N 1
ATOM 626 C CA . ALA A 1 81 ? -3.931 -13.106 2.678 1.00 98.06 81 ALA A CA 1
ATOM 627 C C . ALA A 1 81 ? -2.815 -13.926 3.345 1.00 98.06 81 ALA A C 1
ATOM 629 O O . ALA A 1 81 ? -2.809 -14.065 4.566 1.00 98.06 81 ALA A O 1
ATOM 630 N N . GLU A 1 82 ? -1.832 -14.397 2.574 1.00 98.00 82 GLU A N 1
ATOM 631 C CA . GLU A 1 82 ? -0.642 -15.075 3.103 1.00 98.00 82 GLU A CA 1
ATOM 632 C C . GLU A 1 82 ? 0.213 -14.147 3.984 1.00 98.00 82 GLU A C 1
ATOM 634 O O . GLU A 1 82 ? 0.698 -14.557 5.038 1.00 98.00 82 GLU A O 1
ATOM 639 N N . ALA A 1 83 ? 0.379 -12.879 3.598 1.00 97.69 83 ALA A N 1
ATOM 640 C CA . ALA A 1 83 ? 1.159 -11.917 4.374 1.00 97.69 83 ALA A CA 1
ATOM 641 C C . ALA A 1 83 ? 0.533 -11.586 5.743 1.00 97.69 83 ALA A C 1
ATOM 643 O O . ALA A 1 83 ? 1.281 -11.324 6.689 1.00 97.69 83 ALA A O 1
ATOM 644 N N . VAL A 1 84 ? -0.800 -11.592 5.857 1.00 95.44 84 VAL A N 1
ATOM 645 C CA . VAL A 1 84 ? -1.530 -11.264 7.102 1.00 95.44 84 VAL A CA 1
ATOM 646 C C . VAL A 1 84 ? -2.000 -12.481 7.908 1.00 95.44 84 VAL A C 1
ATOM 648 O O . VAL A 1 84 ? -2.603 -12.291 8.964 1.00 95.44 84 VAL A O 1
ATOM 651 N N . SER A 1 85 ? -1.744 -13.699 7.423 1.00 88.44 85 SER A N 1
ATOM 652 C CA . SER A 1 85 ? -1.989 -14.948 8.165 1.00 88.44 85 SER A CA 1
ATOM 653 C C . SER A 1 85 ? -1.011 -15.116 9.328 1.00 88.44 85 SER A C 1
ATOM 655 O O . SER A 1 85 ? -1.454 -15.630 10.380 1.00 88.44 85 SER A O 1
#

Secondary structure (DSSP, 8-state):
-----EEEEEE--SHHHHHHHHHHHHHHTGGGTTHHHHHHHHS--SHHHHHHHHHHHHHTT-SEEEEEESSS-THHHHHHHHHH-

Foldseek 3Di:
DDDAAEEEAEEAEDPVCLVQLLVQQCVVCVVVPPCSNVNSVRYDYYLVSLVVVVVVCVVVPHPYYHYDYSDPDPVRVVVSVVSVD